Protein 1CC5 (pdb70)

InterPro domains:
  IPR002323 Cytochrome c, class IE [PR00607] (14-25)
  IPR002323 Cytochrome c, class IE [PR00607] (25-35)
  IPR002323 Cytochrome c, class IE [PR00607] (55-67)
  IPR002323 Cytochrome c, class IE [PR00607] (70-81)
  IPR009056 Cytochrome c-like domain [PF13442] (4-77)
  IPR009056 Cytochrome c-like domain [PS51007] (2-83)
  IPR036909 Cytochrome c-like domain superfamily [G3DSA:1.10.760.10] (1-83)
  IPR036909 Cytochrome c-like domain superfamily [SSF46626] (2-81)

Sequence (83 aa):
GGGARSGDDVVAKYCNACHGTGLLNAPKVGDSAAWKTRADAKGGLDGLLAQSLSGLNAMPPKGTCADCSDDELKAAIGKMSGL

CATH classification: 1.10.760.10

Nearest PDB structures (foldseek):
  1cc5-assembly1_A-2  TM=1.012E+00  e=2.913E-14  Azotobacter vinelandii
  5b6q-assembly2_B  TM=8.984E-01  e=5.214E-05  Shewanella violacea
  8hn3-assembly1_A  TM=8.978E-01  e=1.468E-04  Chlorobaculum tepidum
  8hn3-assembly2_B  TM=8.906E-01  e=3.887E-04  Chlorobaculum tepidum
  3dmi-assembly1_A  TM=7.371E-01  e=1.051E-01  Phaeodactylum tricornutum

Foldseek 3Di:
DDDDPALVCVCVPQVCVCQPVCNPNNVHAPNQPVLVVQCVVQVHLCRVLVDQCCDDDPCDHRVDPVVDDSRNSSRNSVGSHVD

Structure (mmCIF, N/CA/C/O backbone):
data_1CC5
#
_entry.id   1CC5
#
_cell.length_a   45.730
_cell.length_b   37.560
_cell.length_c   42.550
_cell.angle_alpha   90.00
_cell.angle_beta   111.30
_cell.angle_gamma   90.00
#
_symmetry.space_group_name_H-M   'C 1 2 1'
#
loop_
_entity.id
_entity.type
_entity.pdbx_description
1 polymer 'CYTOCHROME C5'
2 non-polymer 'PROTOPORPHYRIN IX CONTAINING FE'
#
loop_
_atom_site.group_PDB
_atom_site.id
_atom_site.type_symbol
_atom_site.label_atom_id
_atom_site.label_alt_id
_atom_site.label_comp_id
_atom_site.label_asym_id
_atom_site.label_entity_id
_atom_site.label_seq_id
_atom_site.pdbx_PDB_ins_code
_atom_site.Cartn_x
_atom_site.Cartn_y
_atom_site.Cartn_z
_atom_site.occupancy
_atom_site.B_iso_or_equiv
_atom_site.auth_seq_id
_atom_site.auth_comp_id
_atom_site.auth_asym_id
_atom_site.auth_atom_id
_atom_site.pdbx_PDB_model_num
ATOM 1 N N . GLY A 1 1 ? -18.168 -4.771 0.679 1.00 11.71 5 GLY A N 1
ATOM 2 C CA . GLY A 1 1 ? -19.385 -3.968 0.276 1.00 11.94 5 GLY A CA 1
ATOM 3 C C . GLY A 1 1 ? -18.676 -3.032 -0.726 1.00 11.90 5 GLY A C 1
ATOM 4 O O . GLY A 1 1 ? -17.725 -3.595 -1.261 1.00 12.08 5 GLY A O 1
ATOM 5 N N . GLY A 1 2 ? -18.989 -1.788 -0.787 1.00 11.89 6 GLY A N 1
ATOM 6 C CA . GLY A 1 2 ? -18.357 -0.793 -1.598 1.00 11.61 6 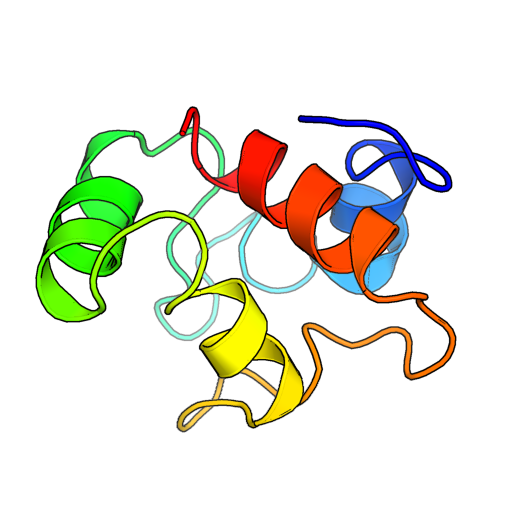GLY A CA 1
ATOM 7 C C . GLY A 1 2 ? -16.980 -1.149 -2.123 1.00 11.64 6 GLY A C 1
ATOM 8 O O . GLY A 1 2 ? -16.560 -2.317 -2.270 1.00 11.58 6 GLY A O 1
ATOM 9 N N . GLY A 1 3 ? -16.223 -0.064 -2.406 1.00 11.93 7 GLY A N 1
ATOM 10 C CA . GLY A 1 3 ? -14.984 -0.312 -3.092 1.00 11.60 7 GLY A CA 1
ATOM 11 C C . GLY A 1 3 ? -13.685 0.207 -2.784 1.00 11.94 7 GLY A C 1
ATOM 12 O O . GLY A 1 3 ? -12.775 -0.336 -3.544 1.00 12.84 7 GLY A O 1
ATOM 13 N N . ALA A 1 4 ? -13.443 1.057 -1.817 1.00 11.81 8 ALA A N 1
ATOM 14 C CA . ALA A 1 4 ? -12.016 1.526 -1.787 1.00 11.71 8 ALA A CA 1
ATOM 15 C C . ALA A 1 4 ? -11.094 0.405 -1.388 1.00 11.71 8 ALA A C 1
ATOM 16 O O . ALA A 1 4 ? -10.824 0.094 -0.230 1.00 12.25 8 ALA A O 1
ATOM 18 N N . ARG A 1 5 ? -10.521 -0.153 -2.376 1.00 11.99 9 ARG A N 1
ATOM 19 C CA . ARG A 1 5 ? -9.407 -1.128 -2.328 1.00 12.06 9 ARG A CA 1
ATOM 20 C C . ARG A 1 5 ? -10.193 -2.440 -2.463 1.00 11.82 9 ARG A C 1
ATOM 21 O O . ARG A 1 5 ? -10.005 -3.298 -3.315 1.00 12.39 9 ARG A O 1
ATOM 29 N N . SER A 1 6 ? -11.126 -2.443 -1.523 1.00 11.58 10 SER A N 1
ATOM 30 C CA . SER A 1 6 ? -12.123 -3.498 -1.412 1.00 11.62 10 SER A CA 1
ATOM 31 C C . SER A 1 6 ? -12.894 -3.448 -0.114 1.00 11.85 10 SER A C 1
ATOM 32 O O . SER A 1 6 ? -13.802 -2.642 0.131 1.00 12.46 10 SER A O 1
ATOM 35 N N . GLY A 1 7 ? -12.556 -4.362 0.703 1.00 12.12 11 GLY A N 1
ATOM 36 C CA . GLY A 1 7 ? -13.212 -4.725 1.984 1.00 12.08 11 GLY A CA 1
ATOM 37 C C . GLY A 1 7 ? -13.012 -6.255 1.776 1.00 12.17 11 GLY A C 1
ATOM 38 O O . GLY A 1 7 ? -12.842 -6.955 2.747 1.00 14.02 11 GLY A O 1
ATOM 39 N N . ASP A 1 8 ? -12.975 -6.599 0.496 1.00 11.10 12 ASP A N 1
ATOM 40 C CA . ASP A 1 8 ? -12.620 -7.995 0.124 1.00 10.35 12 ASP A CA 1
ATOM 41 C C . ASP A 1 8 ? -11.125 -7.992 0.581 1.00 10.26 12 ASP A C 1
ATOM 42 O O . ASP A 1 8 ? -10.767 -8.688 1.513 1.00 9.87 12 ASP A O 1
ATOM 47 N N . ASP A 1 9 ? -10.380 -7.100 -0.059 1.00 10.31 13 ASP A N 1
ATOM 48 C CA . ASP A 1 9 ? -8.972 -6.879 0.226 1.00 10.35 13 ASP A CA 1
ATOM 49 C C . ASP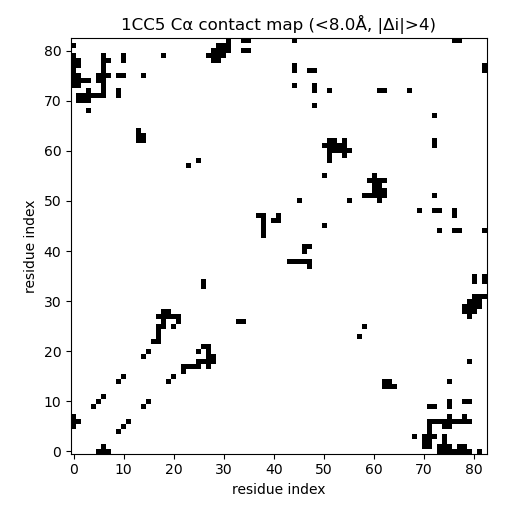 A 1 9 ? -8.748 -6.394 1.677 1.00 9.78 13 ASP A C 1
ATOM 50 O O . ASP A 1 9 ? -7.806 -6.820 2.353 1.00 8.74 13 ASP A O 1
ATOM 55 N N . VAL A 1 10 ? -9.645 -5.507 2.099 1.00 10.03 14 VAL A N 1
ATOM 56 C CA . VAL A 1 10 ? -9.574 -4.907 3.434 1.00 10.31 14 VAL A CA 1
ATOM 57 C C . VAL A 1 10 ? -9.963 -5.849 4.579 1.00 9.82 14 V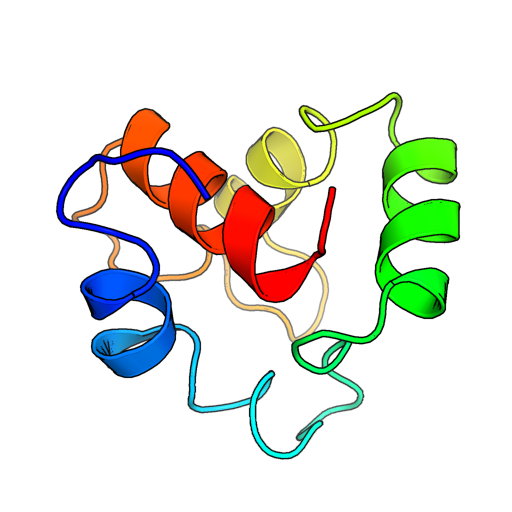AL A C 1
ATOM 58 O O . VAL A 1 10 ? -9.281 -5.7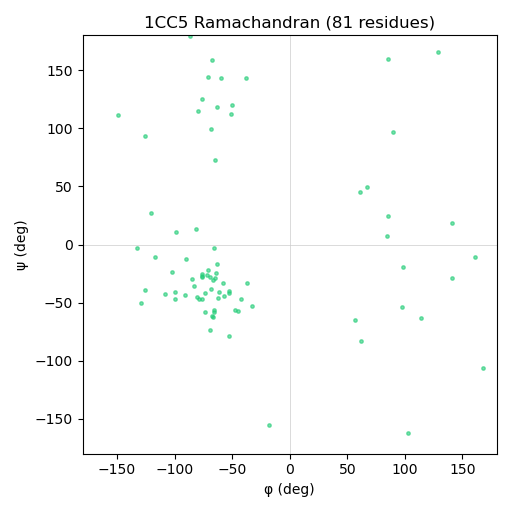75 5.630 1.00 9.64 14 VAL A O 1
ATOM 62 N N . VAL A 1 11 ? -11.000 -6.628 4.375 1.00 9.12 15 VAL A N 1
ATOM 63 C CA . VAL A 1 11 ? -11.469 -7.546 5.416 1.00 9.29 15 VAL A CA 1
ATOM 64 C C . VAL A 1 11 ? -10.396 -8.638 5.596 1.00 9.27 15 VAL A C 1
ATOM 65 O O . VAL A 1 11 ? -10.112 -9.093 6.694 1.00 8.83 15 VAL A O 1
ATOM 69 N N . ALA A 1 12 ? -9.833 -9.015 4.456 1.00 9.60 16 ALA A N 1
ATOM 70 C CA . ALA A 1 12 ? -8.837 -10.080 4.378 1.00 9.33 16 ALA A CA 1
ATOM 71 C C . ALA A 1 12 ? -7.433 -9.722 4.837 1.00 9.14 16 ALA A C 1
ATOM 72 O O . ALA A 1 12 ? -6.729 -10.656 5.283 1.00 8.54 16 ALA A O 1
ATOM 74 N N . LYS A 1 13 ? -7.073 -8.462 4.774 1.00 9.18 17 LYS A N 1
ATOM 75 C CA . LYS A 1 13 ? -5.717 -8.026 5.110 1.00 9.78 17 LYS A CA 1
ATOM 76 C C . LYS A 1 13 ? -5.622 -7.400 6.481 1.00 9.63 17 LYS A C 1
ATOM 77 O O . LYS A 1 13 ? -4.512 -7.447 7.073 1.00 10.07 17 LYS A O 1
ATOM 83 N N . TYR A 1 14 ? -6.718 -6.885 6.986 1.00 9.17 18 TYR A N 1
ATOM 84 C CA . TYR A 1 14 ? -6.763 -6.247 8.304 1.00 9.09 18 TYR A CA 1
ATOM 85 C C . TYR A 1 14 ? -7.864 -6.734 9.224 1.00 8.91 18 TYR A C 1
ATOM 86 O O . TYR A 1 14 ? -7.612 -7.056 10.403 1.00 8.39 18 TYR A O 1
ATOM 95 N N . CYS A 1 15 ? -9.082 -6.761 8.715 1.00 8.96 19 CYS A N 1
ATOM 96 C CA . CYS A 1 15 ? -10.291 -7.122 9.440 1.00 8.58 19 CYS A CA 1
ATOM 97 C C . CYS A 1 15 ? -10.483 -8.576 9.818 1.00 8.46 19 CYS A C 1
ATOM 98 O O . CYS A 1 15 ? -11.240 -8.919 10.729 1.00 7.24 19 CYS A O 1
ATOM 101 N N . ASN A 1 16 ? -9.819 -9.450 9.120 1.00 9.60 20 ASN A N 1
ATOM 102 C CA . ASN A 1 16 ? -9.794 -10.885 9.214 1.00 10.56 20 ASN A CA 1
ATOM 103 C C . ASN A 1 16 ? -9.612 -11.427 10.633 1.00 10.40 20 ASN A C 1
ATOM 104 O O . ASN A 1 16 ? -10.367 -12.239 11.157 1.00 9.62 20 ASN A O 1
ATOM 109 N N . ALA A 1 17 ? -8.513 -10.960 11.208 1.00 10.03 21 ALA A N 1
ATOM 110 C CA . ALA A 1 17 ? -7.974 -11.322 12.491 1.00 9.80 21 ALA A CA 1
ATOM 111 C C . ALA A 1 17 ? -8.946 -11.595 13.615 1.00 9.41 21 ALA A C 1
ATOM 112 O O . ALA A 1 17 ? -8.594 -12.492 14.445 1.00 9.40 21 ALA A O 1
ATOM 114 N N . CYS A 1 18 ? -10.070 -10.908 13.651 1.00 8.46 22 CYS A N 1
ATOM 115 C CA . CYS A 1 18 ? -11.023 -11.119 14.754 1.00 8.59 22 CYS A CA 1
ATOM 116 C C . CYS A 1 18 ? -12.419 -11.447 14.268 1.00 8.83 22 CYS A C 1
ATOM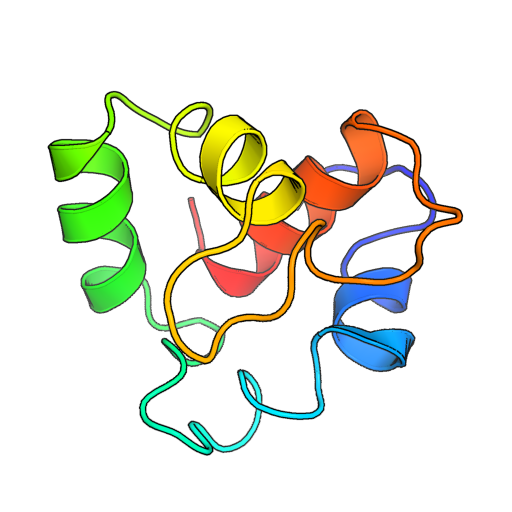 117 O O . CYS A 1 18 ? -13.097 -12.278 14.904 1.00 9.35 22 CYS A O 1
ATOM 120 N N . HIS A 1 19 ? -12.824 -10.792 13.213 1.00 8.68 23 HIS A N 1
ATOM 121 C CA . HIS A 1 19 ? -14.153 -10.902 12.625 1.00 8.92 23 HIS A CA 1
ATOM 122 C C . HIS A 1 19 ? -14.349 -12.221 11.918 1.00 9.36 23 HIS A C 1
ATOM 123 O O . HIS A 1 19 ? -15.491 -12.709 11.838 1.00 8.90 23 HIS A O 1
ATOM 130 N N . GLY A 1 20 ? -13.241 -12.792 11.466 1.00 9.95 24 GLY A N 1
ATOM 131 C CA . GLY A 1 20 ? -13.249 -14.093 10.743 1.00 9.77 24 GLY A CA 1
ATOM 132 C C . GLY A 1 20 ? -13.673 -15.201 11.707 1.00 9.59 24 GLY A C 1
ATOM 133 O O . GLY A 1 20 ? -14.727 -15.819 11.522 1.00 9.42 24 GLY A O 1
ATOM 134 N N . THR A 1 21 ? -12.853 -15.360 12.724 1.00 9.45 25 THR A N 1
ATOM 135 C CA . THR A 1 21 ? -13.135 -16.347 13.801 1.00 10.12 25 THR A CA 1
ATOM 136 C C . THR A 1 21 ? -14.344 -15.833 14.581 1.00 10.49 25 THR A C 1
ATOM 137 O O . THR A 1 21 ? -15.476 -16.278 14.401 1.00 10.29 25 THR A O 1
ATOM 141 N N . GLY A 1 22 ? -14.103 -14.806 15.358 1.00 10.70 26 GLY A N 1
ATOM 142 C CA . GLY A 1 22 ? -15.078 -14.125 16.222 1.00 10.08 26 GLY A CA 1
ATOM 143 C C . GLY A 1 22 ? -14.270 -13.795 17.513 1.00 9.51 26 GLY A C 1
ATOM 144 O O . GLY A 1 22 ? -14.809 -13.528 18.568 1.00 8.69 26 GLY A O 1
ATOM 145 N N . LEU A 1 23 ? -12.957 -13.845 17.299 1.00 9.34 27 LEU A N 1
ATOM 146 C CA . LEU A 1 23 ? -11.977 -13.600 18.355 1.00 9.58 27 LEU A CA 1
ATOM 147 C C . LEU A 1 23 ? -12.247 -12.308 19.117 1.00 9.29 27 LEU A C 1
ATOM 148 O O . LEU A 1 23 ? -12.211 -11.200 18.533 1.00 9.53 27 LEU A O 1
ATOM 153 N N . LEU A 1 24 ? -12.461 -12.466 20.411 1.00 8.90 28 LEU A N 1
ATOM 154 C CA . LEU A 1 24 ? -12.707 -11.322 21.315 1.00 8.27 28 LEU A CA 1
ATOM 155 C C . LEU A 1 24 ? -14.162 -10.883 21.330 1.00 7.14 28 LEU A C 1
ATOM 156 O O . LEU A 1 24 ? -14.524 -9.875 21.952 1.00 6.49 28 LEU A O 1
ATOM 161 N N . ASN A 1 25 ? -14.988 -11.649 20.672 1.00 6.81 29 ASN A N 1
ATOM 162 C CA . ASN A 1 25 ? -16.425 -11.475 20.527 1.00 6.64 29 ASN A CA 1
ATOM 163 C C . ASN A 1 25 ? -16.734 -10.531 19.353 1.00 6.82 29 ASN A C 1
ATOM 164 O O . ASN A 1 25 ? -17.794 -9.902 19.300 1.00 5.98 29 ASN A O 1
ATOM 169 N N . ALA A 1 26 ? -15.771 -10.491 18.442 1.00 7.43 30 ALA A N 1
ATOM 170 C CA . ALA A 1 26 ? -15.860 -9.694 17.217 1.00 8.17 30 ALA A CA 1
ATOM 171 C C . ALA A 1 26 ? -17.023 -10.215 16.364 1.00 8.37 30 ALA A C 1
ATOM 172 O O . ALA A 1 26 ? -16.973 -11.386 15.956 1.00 8.87 30 ALA A O 1
ATOM 174 N N . PRO A 1 27 ? -17.979 -9.352 16.135 1.00 8.24 31 PRO A N 1
ATOM 175 C CA . PRO A 1 27 ? -19.122 -9.677 15.265 1.00 8.42 31 PRO A CA 1
ATOM 176 C C . PRO A 1 27 ? -18.546 -10.214 13.953 1.00 8.25 31 PRO A C 1
ATOM 177 O O . PRO A 1 27 ? -17.864 -9.519 13.179 1.00 7.72 31 PRO A O 1
ATOM 181 N N . LYS A 1 28 ? -18.782 -11.473 13.742 1.00 8.69 32 LYS A N 1
ATOM 182 C CA . LYS A 1 28 ? -18.330 -12.271 12.610 1.00 9.59 32 LYS A CA 1
ATOM 183 C C . LYS A 1 28 ? -18.961 -11.878 11.294 1.00 10.02 32 LYS A C 1
ATOM 184 O O . LYS A 1 28 ? -20.000 -11.207 11.189 1.00 10.26 32 LYS A O 1
ATOM 190 N N . VAL A 1 29 ? -18.262 -12.273 10.238 1.00 10.54 33 VAL A N 1
ATOM 191 C CA . VAL A 1 29 ? -18.562 -11.957 8.844 1.00 10.62 33 VAL A CA 1
ATOM 192 C C . VAL A 1 29 ? -19.714 -12.737 8.230 1.00 10.56 33 VAL A C 1
ATOM 193 O O . VAL A 1 29 ? -19.694 -13.973 8.174 1.00 10.44 33 VAL A O 1
ATOM 197 N N . GLY A 1 30 ? -20.654 -11.965 7.707 1.00 10.84 34 GLY A N 1
ATOM 198 C CA . GLY A 1 30 ? -21.841 -12.509 7.020 1.00 11.37 34 GLY A CA 1
ATOM 199 C C . GLY A 1 30 ? -23.009 -12.517 8.000 1.00 11.93 34 GLY A C 1
ATOM 200 O O . GLY A 1 30 ? -24.188 -12.578 7.590 1.00 13.20 34 GLY A O 1
ATOM 201 N N . ASP A 1 31 ? -22.659 -12.442 9.265 1.00 11.29 35 ASP A N 1
ATOM 202 C CA . ASP A 1 31 ? -23.617 -12.457 10.370 1.00 11.11 35 ASP A CA 1
ATOM 203 C C . ASP A 1 31 ? -24.510 -11.214 10.339 1.00 10.82 35 ASP A C 1
ATOM 204 O O . ASP A 1 31 ? -24.420 -10.298 11.176 1.00 10.26 35 ASP A O 1
ATOM 209 N N . SER A 1 32 ? -25.406 -11.241 9.367 1.00 10.79 36 SER A N 1
ATOM 210 C CA . SER A 1 32 ? -26.389 -10.187 9.105 1.00 10.85 36 SER A CA 1
ATOM 211 C C . SER A 1 32 ? -27.031 -9.651 10.384 1.00 10.94 36 SER A C 1
ATOM 212 O O . SER A 1 32 ? -27.144 -8.422 10.564 1.00 10.53 36 SER A O 1
ATOM 215 N N . ALA A 1 33 ? -27.448 -10.579 11.226 1.00 11.05 37 ALA A N 1
ATOM 216 C CA . ALA A 1 33 ? -28.068 -10.244 12.512 1.00 11.98 37 ALA A CA 1
ATOM 217 C C . ALA A 1 33 ? -27.224 -9.289 13.369 1.00 12.05 37 ALA A C 1
ATOM 218 O O . ALA A 1 33 ? -27.530 -8.074 13.479 1.00 12.32 37 ALA A O 1
ATOM 220 N N . ALA A 1 34 ? -26.213 -9.833 14.026 1.00 11.01 38 ALA A N 1
ATOM 221 C CA . ALA A 1 34 ? -25.321 -9.120 14.905 1.00 10.35 38 ALA A CA 1
ATOM 222 C C . ALA A 1 34 ? -25.056 -7.668 14.485 1.00 10.55 38 ALA A C 1
ATOM 223 O O . ALA A 1 34 ? -25.186 -6.731 15.296 1.00 10.48 38 ALA A O 1
ATOM 225 N N . TRP A 1 35 ? -24.652 -7.521 13.235 1.00 10.44 39 TRP A N 1
ATOM 226 C CA . TRP A 1 35 ? -24.290 -6.230 12.658 1.00 10.25 39 TRP A CA 1
ATOM 227 C C . TRP A 1 35 ? -25.466 -5.264 12.576 1.00 9.97 39 TRP A C 1
ATOM 228 O O . TRP A 1 35 ? -25.282 -4.033 12.653 1.00 9.96 39 TRP A O 1
ATOM 239 N N . LYS A 1 36 ? -26.639 -5.815 12.454 1.00 9.96 40 LYS A N 1
ATOM 240 C CA . LYS A 1 36 ? -27.896 -5.082 12.313 1.00 9.93 40 LYS A CA 1
ATOM 241 C C . LYS A 1 36 ? -28.273 -4.283 13.539 1.00 9.70 40 LYS A C 1
ATOM 242 O O . LYS A 1 36 ? -28.488 -3.057 13.415 1.00 9.96 40 LYS A O 1
ATOM 248 N N . THR A 1 37 ? -28.367 -4.918 14.680 1.00 9.78 41 THR A N 1
ATOM 249 C CA . THR A 1 37 ? -28.762 -4.307 15.954 1.00 9.34 41 THR A CA 1
ATOM 250 C C . THR A 1 37 ? -27.724 -3.236 16.342 1.00 9.38 41 THR A C 1
ATOM 251 O O . THR A 1 37 ? -27.940 -2.344 17.183 1.00 9.42 41 THR A O 1
ATOM 255 N N . ARG A 1 38 ? -26.593 -3.334 15.699 1.00 8.92 42 ARG A N 1
ATOM 256 C CA . ARG A 1 38 ? -25.465 -2.444 15.782 1.00 9.71 42 ARG A CA 1
ATOM 257 C C . ARG A 1 38 ? -25.736 -1.118 15.062 1.00 9.89 42 ARG A C 1
ATOM 258 O O . ARG A 1 38 ? -25.607 -0.048 15.690 1.00 10.04 42 ARG A O 1
ATOM 266 N N . ALA A 1 39 ? -26.044 -1.270 13.773 1.00 9.67 43 ALA A N 1
ATOM 267 C CA . ALA A 1 39 ? -26.354 -0.063 12.969 1.00 9.70 43 ALA A CA 1
ATOM 268 C C . ALA A 1 39 ? -27.520 0.646 13.686 1.00 9.11 43 ALA A C 1
ATOM 269 O O . ALA A 1 39 ? -27.534 1.869 13.845 1.00 8.27 43 ALA A O 1
ATOM 271 N N . ASP A 1 40 ? -28.462 -0.204 14.072 1.00 8.87 44 ASP A N 1
ATOM 272 C CA . ASP A 1 40 ? -29.679 0.240 14.772 1.00 9.14 44 ASP A CA 1
ATOM 273 C C . ASP A 1 40 ? -29.302 1.246 15.873 1.00 9.03 44 ASP A C 1
ATOM 274 O O . ASP A 1 40 ? -29.722 2.412 15.931 1.00 8.67 44 ASP A O 1
ATOM 279 N N . ALA A 1 41 ? -28.444 0.760 16.742 1.00 9.06 45 ALA A N 1
ATOM 280 C CA . ALA A 1 41 ? -27.895 1.429 17.891 1.00 9.56 45 ALA A CA 1
ATOM 281 C C . ALA A 1 41 ? -27.160 2.726 17.587 1.00 9.74 45 ALA A C 1
ATOM 282 O O . ALA A 1 41 ? -27.224 3.624 18.453 1.00 9.94 45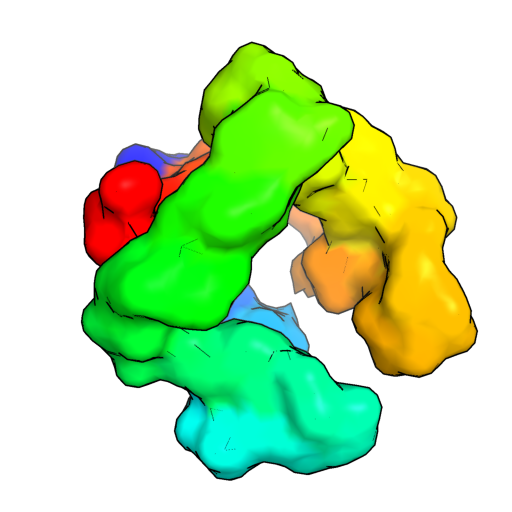 ALA A O 1
ATOM 284 N N . LYS A 1 42 ? -26.509 2.816 16.443 1.00 9.58 46 LYS A N 1
ATOM 285 C CA . LYS A 1 42 ? -25.730 3.979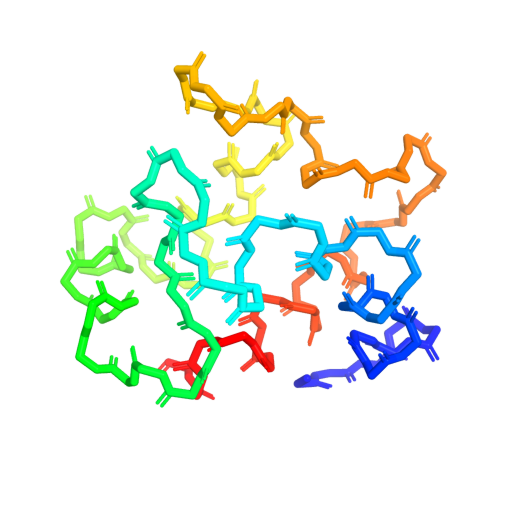 16.050 1.00 9.80 46 LYS A CA 1
ATOM 286 C C . LYS A 1 42 ? -26.125 4.701 14.776 1.00 9.61 46 LYS A C 1
ATOM 287 O O . LYS A 1 42 ? -25.319 5.423 14.152 1.00 8.64 46 LYS A O 1
ATOM 293 N N . GLY A 1 43 ? -27.382 4.617 14.403 1.00 10.08 47 GLY A N 1
ATOM 294 C CA . GLY A 1 43 ? -28.014 5.249 13.282 1.00 10.52 47 GLY A CA 1
ATOM 295 C C . GLY A 1 43 ? -27.582 4.978 11.867 1.00 10.72 47 GLY A C 1
ATOM 296 O O . GLY A 1 43 ? -27.455 5.941 11.074 1.00 10.54 47 GLY A O 1
ATOM 297 N N . GLY A 1 44 ? -27.362 3.723 11.504 1.00 10.89 48 GLY A N 1
ATOM 298 C CA . GLY A 1 44 ? -26.963 3.290 10.180 1.00 11.11 48 GLY A CA 1
ATOM 299 C C . GLY A 1 44 ? -25.490 2.924 10.011 1.00 11.48 48 GLY A C 1
ATOM 300 O O . GLY A 1 44 ? -24.708 2.638 10.924 1.00 11.38 48 GLY A O 1
ATOM 301 N N . LEU A 1 45 ? -25.081 2.899 8.751 1.00 11.19 49 LEU A N 1
ATOM 302 C CA . LEU A 1 45 ? -23.769 2.588 8.226 1.00 11.17 49 LEU A CA 1
ATOM 303 C C . LEU A 1 45 ? -22.734 3.641 8.649 1.00 11.25 49 LEU A C 1
ATOM 304 O O . LEU A 1 45 ? -21.546 3.568 8.343 1.00 11.00 49 LEU A O 1
ATOM 309 N N . ASP A 1 46 ? -23.241 4.632 9.346 1.00 11.41 50 ASP A N 1
ATOM 310 C CA . ASP A 1 46 ? -22.471 5.726 9.941 1.00 10.95 50 ASP A CA 1
ATOM 311 C C . ASP A 1 46 ? -22.914 5.669 11.431 1.00 10.53 50 ASP A C 1
ATOM 312 O O . ASP A 1 46 ? -23.935 6.177 11.873 1.00 10.80 50 ASP A O 1
ATOM 317 N N . GLY A 1 47 ? -22.120 4.958 12.154 1.00 10.65 51 GLY A N 1
ATOM 318 C CA . GLY A 1 47 ? -22.236 4.646 13.571 1.00 10.93 51 GLY A CA 1
ATOM 319 C C . GLY A 1 47 ? -21.335 3.417 13.721 1.00 11.70 51 GLY A C 1
ATOM 320 O O . GLY A 1 47 ? -21.094 2.964 14.855 1.00 13.28 51 GLY A O 1
ATOM 321 N N . LEU A 1 48 ? -20.945 2.918 12.549 1.00 11.10 52 LEU A N 1
ATOM 322 C CA . LEU A 1 48 ? -20.041 1.737 12.542 1.00 11.27 52 LEU A CA 1
ATOM 323 C C . LEU A 1 48 ? -18.689 2.291 12.077 1.00 11.54 52 LEU A C 1
ATOM 324 O O . LEU A 1 48 ? -17.644 1.997 12.659 1.00 11.67 52 LEU A O 1
ATOM 329 N N . LEU A 1 49 ? -18.832 3.144 11.061 1.00 11.51 53 LEU A N 1
ATOM 330 C CA . LEU A 1 49 ? -17.652 3.785 10.450 1.00 11.14 53 LEU A CA 1
ATOM 331 C C . LEU A 1 49 ? -17.169 4.885 11.386 1.00 10.89 53 LEU A C 1
ATOM 332 O O . LEU A 1 49 ? -15.929 4.929 11.628 1.00 11.53 53 LEU A O 1
ATOM 337 N N . ALA A 1 50 ? -18.1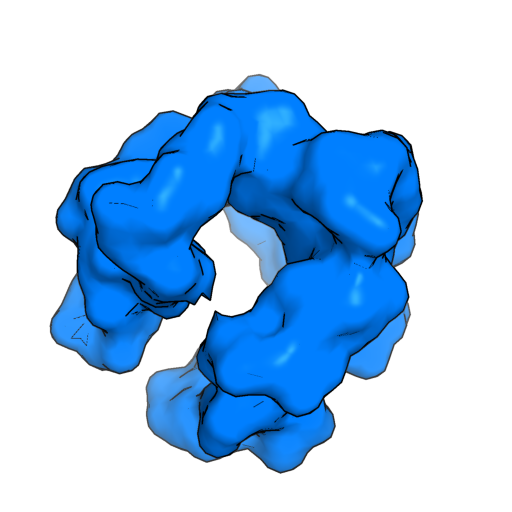12 5.689 11.853 1.00 9.50 54 ALA A N 1
ATOM 338 C CA . ALA A 1 50 ? -17.751 6.754 12.812 1.00 9.59 54 ALA A CA 1
ATOM 339 C C . ALA A 1 50 ? -17.242 6.015 14.067 1.00 9.57 54 ALA A C 1
ATOM 340 O O . ALA A 1 50 ? -16.422 6.526 14.820 1.00 9.92 54 ALA A O 1
ATOM 342 N N . GLN A 1 51 ? -17.716 4.781 14.177 1.00 9.38 55 GLN A N 1
ATOM 343 C CA . GLN A 1 51 ? -17.372 3.895 15.284 1.00 9.64 55 GLN A CA 1
ATOM 344 C C . GLN A 1 51 ? -16.003 3.244 15.156 1.00 9.73 55 GLN A C 1
ATOM 345 O O . GLN A 1 51 ? -15.272 3.267 16.173 1.00 9.36 55 GLN A O 1
ATOM 351 N N . SER A 1 52 ? -15.705 2.712 13.977 1.00 9.75 56 SER A N 1
ATOM 352 C CA . SER A 1 52 ? -14.428 2.025 13.758 1.00 9.62 56 SER A CA 1
ATOM 353 C C . SER A 1 52 ? -13.246 2.983 13.944 1.00 9.72 56 SER A C 1
ATOM 354 O O . SER A 1 52 ? -12.280 2.586 14.580 1.00 9.58 56 SER A O 1
ATOM 357 N N . LEU A 1 53 ? -13.343 4.150 13.361 1.00 9.94 57 LEU A N 1
ATOM 358 C CA . LEU A 1 53 ? -12.337 5.198 13.412 1.00 9.75 57 LEU A CA 1
ATOM 359 C C . LEU A 1 53 ? -11.909 5.555 14.848 1.00 9.45 57 LEU A C 1
ATOM 360 O O . LEU A 1 53 ? -10.742 5.846 15.131 1.00 9.24 57 LEU A O 1
ATOM 365 N N . SER A 1 54 ? -12.915 5.568 15.692 1.00 9.02 58 SER A N 1
ATOM 366 C CA . SER A 1 54 ? -12.814 5.898 17.109 1.00 8.81 58 SER A CA 1
ATOM 367 C C . SER A 1 54 ? -12.306 4.679 17.859 1.00 8.75 58 SER A C 1
ATOM 368 O O . SER A 1 54 ? -11.428 4.737 18.720 1.00 8.67 58 SER A O 1
ATOM 371 N N . GLY A 1 55 ? -12.916 3.570 17.479 1.00 9.22 59 GLY A N 1
ATOM 372 C CA . GLY A 1 55 ? -12.668 2.242 18.076 1.00 8.64 59 GLY A CA 1
ATOM 373 C C . GLY A 1 55 ? -13.547 2.092 19.311 1.00 8.48 59 GLY A C 1
ATOM 374 O O . GLY A 1 55 ? -13.977 3.096 19.890 1.00 8.10 59 GLY A O 1
ATOM 375 N N . LEU A 1 56 ? -13.761 0.848 19.710 1.00 9.19 60 LEU A N 1
ATOM 376 C CA . LEU A 1 56 ? -14.588 0.495 20.856 1.00 9.07 60 LEU A CA 1
ATOM 377 C C . LEU A 1 56 ? -14.121 -0.775 21.551 1.00 9.56 60 LEU A C 1
ATOM 378 O O . LEU A 1 56 ? -14.248 -1.905 21.073 1.00 9.07 60 LEU A O 1
ATOM 383 N N . ASN A 1 57 ? -13.621 -0.570 22.757 1.00 10.09 61 ASN A N 1
ATOM 384 C CA . ASN A 1 57 ? -13.126 -1.554 23.689 1.00 10.02 61 ASN A CA 1
ATOM 385 C C . ASN A 1 57 ? -11.927 -2.383 23.261 1.00 9.97 61 ASN A C 1
ATOM 386 O O . ASN A 1 57 ? -10.819 -2.118 23.749 1.00 10.48 61 ASN A O 1
ATOM 391 N N . ALA A 1 58 ? -12.167 -3.425 22.515 1.00 10.32 62 ALA A N 1
ATOM 392 C CA . ALA A 1 58 ? -11.148 -4.395 22.092 1.00 10.26 62 ALA A CA 1
ATOM 393 C C . ALA A 1 58 ? -11.016 -4.363 20.569 1.00 10.31 62 ALA A C 1
ATOM 394 O O . ALA A 1 58 ? -10.125 -4.971 19.968 1.00 10.72 62 ALA A O 1
ATOM 396 N N . MET A 1 59 ? -11.976 -3.677 20.005 1.00 9.73 63 MET A N 1
ATOM 397 C CA . MET A 1 59 ? -12.013 -3.373 18.550 1.00 9.33 63 MET A CA 1
ATOM 398 C C . MET A 1 59 ? -11.024 -2.186 18.537 1.00 9.44 63 MET A C 1
ATOM 399 O O . MET A 1 59 ? -11.284 -1.210 19.259 1.00 9.01 63 MET A O 1
ATOM 404 N N . PRO A 1 60 ? -9.917 -2.397 17.869 1.00 9.97 64 PRO A N 1
ATOM 405 C CA . PRO A 1 60 ? -8.866 -1.357 17.784 1.00 10.40 64 PRO A CA 1
ATOM 406 C C . PRO A 1 60 ? -9.402 -0.245 16.893 1.00 10.73 64 PRO A C 1
ATOM 407 O O . PRO A 1 60 ? -10.146 -0.528 15.931 1.00 10.83 64 PRO A O 1
ATOM 411 N N . PRO A 1 61 ? -9.046 0.980 17.233 1.00 11.15 65 PRO A N 1
ATOM 412 C CA . PRO A 1 61 ? -9.518 2.164 16.497 1.00 11.27 65 PRO A CA 1
ATOM 413 C C . PRO A 1 61 ? -9.137 2.169 15.036 1.00 11.37 65 PRO A C 1
ATOM 414 O O . PRO A 1 61 ? -8.062 1.767 14.611 1.00 11.89 65 PRO A O 1
ATOM 418 N N . LYS A 1 62 ? -10.038 2.662 14.224 1.00 11.83 66 LYS A N 1
ATOM 419 C CA . LYS A 1 62 ? -9.982 2.804 12.783 1.00 12.22 66 LYS A CA 1
ATOM 420 C C . LYS A 1 62 ? -9.975 1.444 12.105 1.00 12.96 66 LYS A C 1
ATOM 421 O O . LYS A 1 62 ? -9.118 1.254 11.226 1.00 13.21 66 LYS A O 1
ATOM 427 N N . GLY A 1 63 ? -10.898 0.589 12.505 1.00 13.40 67 GLY A N 1
ATOM 428 C CA . GLY A 1 63 ? -10.935 -0.791 11.918 1.00 13.73 67 GLY A CA 1
ATOM 429 C C . GLY A 1 63 ? -9.521 -1.354 12.196 1.00 13.35 67 GLY A C 1
ATOM 430 O O . GLY A 1 63 ? -9.145 -2.267 12.912 1.00 13.39 67 GLY A O 1
ATOM 431 N N . THR A 1 64 ? -8.579 -0.723 11.578 1.00 12.76 68 THR A N 1
ATOM 432 C CA . THR A 1 64 ? -7.190 -0.684 11.428 1.00 11.77 68 THR A CA 1
ATOM 433 C C . THR A 1 64 ? -6.957 -0.720 9.871 1.00 11.11 68 THR A C 1
ATOM 434 O O . THR A 1 64 ? -7.704 -1.082 8.998 1.00 11.65 68 THR A O 1
ATOM 438 N N . CYS A 1 65 ? -5.770 -0.398 9.567 1.00 10.32 69 CYS A N 1
ATOM 439 C CA . CYS A 1 65 ? -5.090 -0.008 8.371 1.00 9.57 69 CYS A CA 1
ATOM 440 C C . CYS A 1 65 ? -5.452 1.537 8.723 1.00 9.67 69 CYS A C 1
ATOM 441 O O . CYS A 1 65 ? -6.605 1.965 8.733 1.00 8.09 69 CYS A O 1
ATOM 444 N N . ALA A 1 66 ? -4.389 2.028 9.322 1.00 9.92 70 ALA A N 1
ATOM 445 C CA . ALA A 1 66 ? -4.323 3.413 9.772 1.00 10.29 70 ALA A CA 1
ATOM 446 C C . ALA A 1 66 ? -3.960 4.180 8.484 1.00 10.76 70 ALA A C 1
ATOM 447 O O . ALA A 1 66 ? -3.501 5.318 8.478 1.00 11.77 70 ALA A O 1
ATOM 449 N N . ASP A 1 67 ? -4.098 3.463 7.396 1.00 10.63 71 ASP A N 1
ATOM 450 C CA . ASP A 1 67 ? -3.827 3.879 6.035 1.00 11.61 71 ASP A CA 1
ATOM 451 C C . ASP A 1 67 ? -5.153 4.274 5.338 1.00 11.09 71 ASP A C 1
ATOM 452 O O . ASP A 1 67 ? -5.270 5.290 4.655 1.00 11.16 71 ASP A O 1
ATOM 457 N N . CYS A 1 68 ? -6.124 3.406 5.514 1.00 10.20 72 CYS A N 1
ATOM 458 C CA . CYS A 1 68 ? -7.437 3.487 4.945 1.00 9.93 72 CYS A CA 1
ATOM 459 C C . CYS A 1 68 ? -8.062 4.873 4.858 1.00 10.52 72 CYS A C 1
ATOM 460 O O . CYS A 1 68 ? -7.915 5.690 5.788 1.00 10.77 72 CYS A O 1
ATOM 463 N N . SER A 1 69 ? -8.784 5.037 3.738 1.00 10.45 73 SER A N 1
ATOM 464 C CA . SER A 1 69 ? -9.581 6.301 3.585 1.00 10.38 73 SER A CA 1
ATOM 465 C C . SER A 1 69 ? -10.882 5.884 4.313 1.00 10.55 73 SER A C 1
ATOM 466 O O . SER A 1 69 ? -10.900 4.754 4.845 1.00 10.71 73 SER A O 1
ATOM 469 N N . ASP A 1 70 ? -11.825 6.767 4.388 1.00 10.52 74 ASP A N 1
ATOM 470 C CA . ASP A 1 70 ? -13.096 6.522 5.067 1.00 10.61 74 ASP A CA 1
ATOM 471 C C . ASP A 1 70 ? -14.000 5.640 4.207 1.00 10.66 74 ASP A C 1
ATOM 472 O O . ASP A 1 70 ? -14.858 4.907 4.728 1.00 10.87 74 ASP A O 1
ATOM 477 N N . ASP A 1 71 ? -13.815 5.729 2.923 1.00 10.66 75 ASP A N 1
ATOM 478 C CA . ASP A 1 71 ? -14.563 5.001 1.905 1.00 11.42 75 ASP A CA 1
ATOM 479 C C . ASP A 1 71 ? -14.261 3.503 1.916 1.00 11.21 75 ASP A C 1
ATOM 480 O O . ASP A 1 71 ? -15.144 2.726 1.514 1.00 11.65 75 ASP A O 1
ATOM 485 N N . GLU A 1 72 ? -13.077 3.147 2.345 1.00 10.95 76 GLU A N 1
ATOM 486 C CA . GLU A 1 72 ? -12.624 1.759 2.391 1.00 10.95 76 GLU A CA 1
ATOM 487 C C . GLU A 1 72 ? -13.111 1.044 3.650 1.00 10.66 76 GLU A C 1
ATOM 488 O O . GLU A 1 72 ? -13.398 -0.163 3.668 1.00 10.39 76 GLU A O 1
ATOM 494 N N . LEU A 1 73 ? -13.138 1.863 4.681 1.00 9.98 77 LEU A N 1
ATOM 495 C CA . LEU A 1 73 ? -13.532 1.417 6.029 1.00 10.04 77 LEU A CA 1
ATOM 496 C C . LEU A 1 73 ? -15.002 1.032 6.000 1.00 9.27 77 LEU A C 1
ATOM 497 O O . LEU A 1 73 ? -15.454 0.135 6.716 1.00 8.85 77 LEU A O 1
ATOM 502 N N . LYS A 1 74 ? -15.716 1.711 5.121 1.00 9.07 78 LYS A N 1
ATOM 503 C CA . LYS A 1 74 ? -17.171 1.531 4.966 1.00 8.42 78 LYS A CA 1
ATOM 504 C C . LYS A 1 74 ? -17.511 0.371 4.041 1.00 8.33 78 LYS A C 1
ATOM 505 O O . LYS A 1 74 ? -18.581 -0.267 4.183 1.00 8.14 78 LYS A O 1
ATOM 511 N N . ALA A 1 75 ? -16.616 0.127 3.099 1.00 8.02 79 ALA A N 1
ATOM 512 C CA . ALA A 1 75 ? -16.769 -0.947 2.120 1.00 8.32 79 ALA A CA 1
ATOM 513 C C . ALA A 1 75 ? -16.453 -2.300 2.779 1.00 7.48 79 ALA A C 1
ATOM 514 O O . ALA A 1 75 ? -16.994 -3.324 2.358 1.00 6.40 79 ALA A O 1
ATOM 516 N N . ALA A 1 76 ? -15.627 -2.220 3.798 1.00 7.72 80 ALA A N 1
ATOM 517 C CA . ALA A 1 76 ? -15.217 -3.425 4.549 1.00 8.48 80 ALA A CA 1
ATOM 518 C C . ALA A 1 76 ? -16.210 -3.651 5.698 1.00 8.71 80 ALA A C 1
ATOM 519 O O . ALA A 1 76 ? -16.179 -4.701 6.346 1.00 8.67 80 ALA A O 1
ATOM 521 N N . ILE A 1 77 ? -17.011 -2.626 5.930 1.00 8.71 81 ILE A N 1
ATOM 522 C CA . ILE A 1 77 ? -18.061 -2.666 6.945 1.00 8.80 81 ILE A CA 1
ATOM 523 C C . ILE A 1 77 ? -19.275 -3.184 6.158 1.00 8.73 81 ILE A C 1
ATOM 524 O O . ILE A 1 77 ? -19.945 -4.068 6.639 1.00 8.81 81 ILE A O 1
ATOM 529 N N . GLY A 1 78 ? -19.417 -2.639 4.976 1.00 9.40 82 GLY A N 1
ATOM 530 C CA . GLY A 1 78 ? -20.487 -3.056 4.048 1.00 10.06 82 GLY A CA 1
ATOM 531 C C . GLY A 1 78 ? -20.449 -4.576 3.846 1.00 10.01 82 GLY A C 1
ATOM 532 O O . GLY A 1 78 ? -21.511 -5.205 3.844 1.00 9.47 82 GLY A O 1
ATOM 533 N N . LYS A 1 79 ? -19.242 -5.124 3.715 1.00 10.88 83 LYS A N 1
ATOM 534 C CA . LYS A 1 79 ? -19.045 -6.546 3.505 1.00 11.39 83 LYS A CA 1
ATOM 535 C C . LYS A 1 79 ? -18.681 -7.420 4.696 1.00 11.81 83 LYS A C 1
ATOM 536 O O . LYS A 1 79 ? -18.249 -8.593 4.427 1.00 12.62 83 LYS A O 1
ATOM 542 N N . MET A 1 80 ? -18.758 -6.924 5.895 1.00 11.13 84 MET A N 1
ATOM 543 C CA . MET A 1 80 ? -18.518 -7.776 7.087 1.00 10.67 84 MET A CA 1
ATOM 544 C C . MET A 1 80 ? -19.985 -8.074 7.509 1.00 10.57 84 MET A C 1
ATOM 545 O O . MET A 1 80 ? -20.471 -9.121 7.861 1.00 10.64 84 MET A O 1
ATOM 550 N N . SER A 1 81 ? -20.738 -7.016 7.386 1.00 10.26 85 SER A N 1
ATOM 551 C CA . SER A 1 81 ? -22.091 -6.745 7.690 1.00 10.06 85 SER A CA 1
ATOM 552 C C . SER A 1 81 ? -23.229 -7.434 6.968 1.00 10.63 85 SER A C 1
ATOM 553 O O . SER A 1 81 ? -24.129 -8.002 7.612 1.00 10.81 85 SER A O 1
ATOM 556 N N . GLY A 1 82 ? -23.201 -7.237 5.673 1.00 11.10 86 GLY A N 1
ATOM 557 C CA . GLY A 1 82 ? -24.363 -7.675 4.789 1.00 12.34 86 GLY A CA 1
ATOM 558 C C . GLY A 1 82 ? -24.766 -6.215 4.388 1.00 12.55 86 GLY A C 1
ATOM 559 O O . GLY A 1 82 ? -24.544 -5.749 3.286 1.00 13.25 86 GLY A O 1
ATOM 560 N N . LEU A 1 83 ? -25.141 -5.533 5.445 1.00 12.30 87 LEU A N 1
ATOM 561 C CA . LEU A 1 83 ? -25.489 -4.121 5.463 1.00 12.60 87 LEU A CA 1
ATOM 562 C C . LEU A 1 83 ? -26.568 -3.953 6.561 1.00 12.92 87 LEU A C 1
ATOM 563 O O . LEU A 1 83 ? -27.534 -4.765 6.417 1.00 13.08 87 LEU A O 1
#

B-factor: mean 10.07, std 1.53, range [5.02, 15.78]

Solvent-accessible surface area: 4522 Å² total; per-residue (Å²): 38,63,54,23,159,26,0,102,81,2,22,73,142,75,16,55,66,33,20,50,99,15,96,126,136,12,20,91,67,48,57,70,67,32,14,89,91,83,8,94,81,90,69,29,32,88,8,12,12,65,26,8,59,84,16,82,156,63,53,61,86,48,14,54,6,93,118,6,55,78,74,15,3,77,1,1,6,4,82,10,1,38,143

Organism: Azotobacter vinelandii (NCBI:txid354)

Radius of gyration: 11.02 Å; Cα contacts (8 Å, |Δi|>4): 142; chains: 1; bounding box: 26×23×27 Å

Secondary structure (DSSP, 8-state):
---SS-SHHHIIIIIHHHHTTTTTT---TT-HHHHHHHHHHHTSSTTTHHHHHH-BTTB-SSSS-SS--HHHHHHHHHHHH--